Protein AF-A0A953PQY0-F1 (afdb_monomer)

Structure (mmCIF, N/CA/C/O backbone):
data_AF-A0A953PQY0-F1
#
_entry.id   AF-A0A953PQY0-F1
#
loop_
_atom_site.group_PDB
_atom_site.id
_atom_site.type_symbol
_atom_site.label_atom_id
_atom_site.label_alt_id
_atom_site.label_comp_id
_atom_site.label_asym_id
_atom_site.label_entity_id
_atom_site.label_seq_id
_atom_site.pdbx_PDB_ins_code
_atom_site.Cartn_x
_a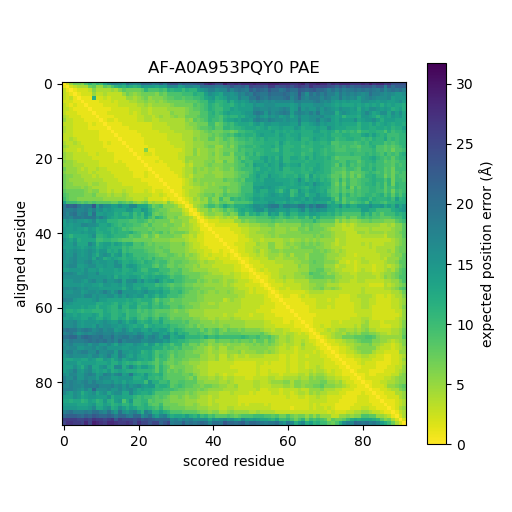tom_site.Cartn_y
_atom_site.Cartn_z
_atom_site.occupancy
_atom_site.B_iso_or_equiv
_atom_site.auth_seq_id
_atom_site.auth_co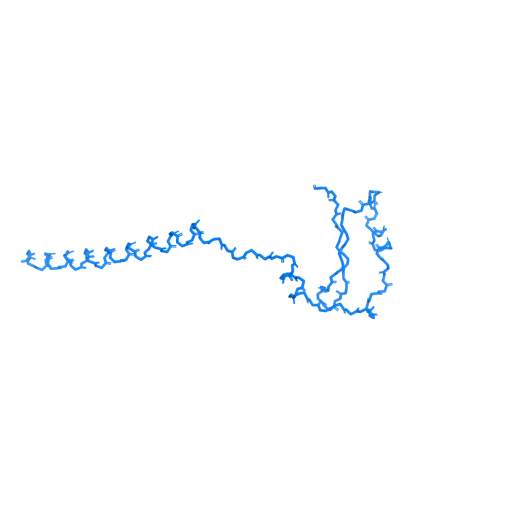mp_id
_atom_site.auth_asym_id
_atom_site.auth_atom_id
_atom_site.pdbx_PDB_model_num
ATOM 1 N N . MET A 1 1 ? -42.442 8.078 33.704 1.00 63.16 1 MET A N 1
ATOM 2 C CA . MET A 1 1 ? -41.700 8.298 32.438 1.00 63.16 1 MET A CA 1
ATOM 3 C C . MET A 1 1 ? -40.187 8.442 32.634 1.00 63.16 1 MET A C 1
ATOM 5 O O . MET A 1 1 ? -39.437 7.882 31.847 1.00 63.16 1 MET A O 1
ATOM 9 N N . THR A 1 2 ? -39.712 9.091 33.701 1.00 84.19 2 THR A N 1
ATOM 10 C CA . THR A 1 2 ? -38.274 9.272 34.007 1.00 84.19 2 THR A CA 1
ATOM 11 C C . THR A 1 2 ? -37.473 7.970 34.144 1.00 84.19 2 THR A C 1
ATOM 13 O O . THR A 1 2 ? -36.351 7.894 33.656 1.00 84.19 2 THR A O 1
ATOM 16 N N . ARG A 1 3 ? -38.050 6.912 34.732 1.00 86.38 3 ARG A N 1
ATOM 17 C CA . ARG A 1 3 ? -37.373 5.609 34.908 1.00 86.38 3 ARG A CA 1
ATOM 18 C C . ARG A 1 3 ? -36.958 4.958 33.582 1.00 86.38 3 ARG A C 1
ATOM 20 O O . ARG A 1 3 ? -35.863 4.417 33.482 1.00 86.38 3 ARG A O 1
ATOM 27 N N . THR A 1 4 ? -37.814 5.045 32.564 1.00 92.19 4 THR A N 1
ATOM 28 C CA . THR A 1 4 ? -37.527 4.540 31.212 1.00 92.19 4 THR A CA 1
ATOM 29 C C . THR A 1 4 ? -36.422 5.356 30.552 1.00 92.19 4 THR A C 1
ATOM 31 O O . THR A 1 4 ? -35.503 4.789 29.975 1.00 92.19 4 THR A O 1
ATOM 34 N N . LEU A 1 5 ? -36.470 6.681 30.703 1.00 95.06 5 LEU A N 1
ATOM 35 C CA . LEU A 1 5 ? -35.463 7.606 30.182 1.00 95.06 5 LEU A CA 1
ATOM 36 C C . LEU A 1 5 ? -34.071 7.333 30.770 1.00 95.06 5 LEU A C 1
ATOM 38 O O . LEU A 1 5 ? -33.100 7.252 30.028 1.00 95.06 5 LEU A O 1
ATOM 42 N N . ILE A 1 6 ? -33.988 7.108 32.085 1.00 93.62 6 ILE A N 1
ATOM 43 C CA . ILE A 1 6 ? -32.736 6.759 32.774 1.00 93.62 6 ILE A CA 1
ATOM 44 C C . ILE A 1 6 ? -32.197 5.414 32.279 1.00 93.62 6 ILE A C 1
ATOM 46 O O . ILE A 1 6 ? -31.002 5.287 32.017 1.00 93.62 6 ILE A O 1
ATOM 50 N N . PHE A 1 7 ? -33.069 4.413 32.122 1.00 95.62 7 PHE A N 1
ATOM 51 C CA . PHE A 1 7 ? -32.671 3.103 31.611 1.00 95.62 7 PHE A CA 1
ATOM 52 C C . PHE A 1 7 ? -32.120 3.201 30.183 1.00 95.62 7 PHE A C 1
ATOM 54 O O . PHE A 1 7 ? -31.013 2.732 29.924 1.00 95.62 7 PHE A O 1
ATOM 61 N N . VAL A 1 8 ? -32.854 3.858 29.281 1.00 96.56 8 VAL A N 1
ATOM 62 C CA . VAL A 1 8 ? -32.447 4.039 27.881 1.00 96.56 8 VAL A CA 1
ATOM 63 C C . VAL A 1 8 ? -31.150 4.833 27.795 1.00 96.56 8 VAL A C 1
ATOM 65 O O . VAL A 1 8 ? -30.229 4.389 27.122 1.00 96.56 8 VAL A O 1
ATOM 68 N N . HIS A 1 9 ? -31.034 5.954 28.510 1.00 95.12 9 HIS A N 1
ATOM 69 C CA . HIS A 1 9 ? -29.821 6.770 28.497 1.00 95.12 9 HIS A CA 1
ATOM 70 C C . HIS A 1 9 ? -28.598 5.983 28.981 1.00 95.12 9 HIS A C 1
ATOM 72 O O . HIS A 1 9 ? -27.550 6.028 28.340 1.00 95.12 9 HIS A O 1
ATOM 78 N N . ARG A 1 10 ? -28.737 5.205 30.066 1.00 95.25 10 ARG A N 1
ATOM 79 C CA . ARG A 1 10 ? -27.636 4.395 30.603 1.00 95.25 10 ARG A CA 1
ATOM 80 C C . ARG A 1 10 ? -27.150 3.364 29.588 1.00 95.25 10 ARG A C 1
ATOM 82 O O . ARG A 1 10 ? -25.950 3.249 29.370 1.00 95.25 10 ARG A O 1
ATOM 89 N N . TRP A 1 11 ? -28.066 2.627 28.965 1.00 97.69 11 TRP A N 1
ATOM 90 C CA . TRP A 1 11 ? -27.699 1.600 27.988 1.00 97.69 11 TRP A CA 1
ATOM 91 C C . TRP A 1 11 ? -27.201 2.188 26.668 1.00 97.69 11 TRP A C 1
ATOM 93 O O . TRP A 1 11 ? -26.232 1.675 26.114 1.00 97.69 11 TRP A O 1
ATOM 103 N N . LEU A 1 12 ? -27.786 3.296 26.208 1.00 97.75 12 LEU A N 1
ATOM 104 C CA . LEU A 1 12 ? -27.307 4.023 25.034 1.00 97.75 12 LEU A CA 1
ATOM 105 C C . LEU A 1 12 ? -25.877 4.529 25.254 1.00 97.75 12 LEU A C 1
ATOM 107 O O . LEU A 1 12 ? -25.032 4.360 24.382 1.00 97.75 12 LEU A O 1
ATOM 111 N N . GLY A 1 13 ? -25.594 5.081 26.437 1.00 96.88 13 GLY A N 1
ATOM 112 C CA . GLY A 1 13 ? -24.255 5.515 26.822 1.00 96.88 13 GLY A CA 1
ATOM 113 C C . GLY A 1 13 ? -23.245 4.369 26.804 1.00 96.88 13 GLY A C 1
ATOM 114 O O . GLY A 1 13 ? -22.169 4.526 26.240 1.00 96.88 13 GLY A O 1
ATOM 115 N N . VAL A 1 14 ? -23.600 3.198 27.347 1.00 97.38 14 VAL A N 1
ATOM 116 C CA . VAL A 1 14 ? -22.726 2.010 27.325 1.00 97.38 14 VAL A CA 1
ATOM 117 C C . VAL A 1 14 ? -22.424 1.565 25.891 1.00 97.38 14 VAL A C 1
ATOM 119 O O . VAL A 1 14 ? -21.258 1.388 25.547 1.00 97.38 14 VAL A O 1
ATOM 122 N N . VAL A 1 15 ? -23.447 1.428 25.041 1.00 97.88 15 VAL A N 1
ATOM 123 C CA . VAL A 1 15 ? -23.270 1.014 23.636 1.00 97.88 15 VAL A CA 1
ATOM 124 C C . VAL A 1 15 ? -22.425 2.029 22.866 1.00 97.88 15 VAL A C 1
ATOM 126 O O . VAL A 1 15 ? -21.493 1.644 22.163 1.00 97.88 15 VAL A O 1
ATOM 129 N N . LEU A 1 16 ? -22.706 3.323 23.034 1.00 97.44 16 LEU A N 1
ATOM 130 C CA . LEU A 1 16 ? -21.969 4.397 22.376 1.00 97.44 16 LEU A CA 1
ATOM 131 C C . LEU A 1 16 ? -20.504 4.441 22.835 1.00 97.44 16 LEU A C 1
ATOM 133 O O . LEU A 1 16 ? -19.612 4.627 22.014 1.00 97.44 16 LEU A O 1
ATOM 137 N N . CYS A 1 17 ? -20.245 4.217 24.125 1.00 97.25 17 CYS A N 1
ATOM 138 C CA . CYS A 1 17 ? -18.893 4.185 24.678 1.00 97.25 17 CYS A CA 1
ATOM 139 C C . CYS A 1 17 ? -18.074 3.018 24.100 1.00 97.25 17 CYS A C 1
ATOM 141 O O . CYS A 1 17 ? -16.941 3.217 23.666 1.00 97.25 17 CYS A O 1
ATOM 143 N N . LEU A 1 18 ? -18.664 1.819 24.007 1.00 97.50 18 LEU A N 1
ATOM 144 C CA . LEU A 1 18 ? -18.026 0.665 23.361 1.00 97.50 18 LEU A CA 1
ATOM 14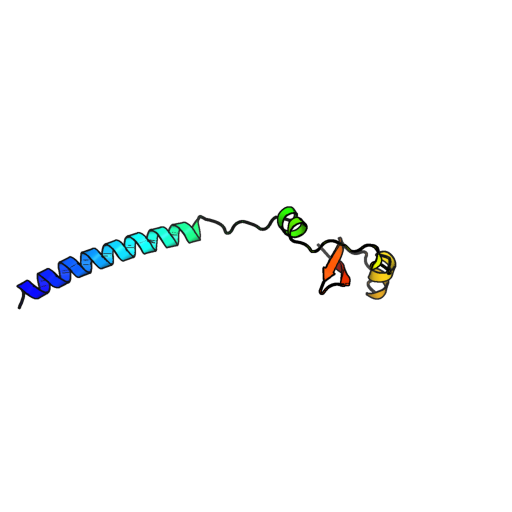5 C C . LEU A 1 18 ? -17.774 0.906 21.867 1.00 97.50 18 LEU A C 1
ATOM 147 O O . LEU A 1 18 ? -16.701 0.572 21.365 1.00 97.50 18 LEU A O 1
ATOM 151 N N . PHE A 1 19 ? -18.736 1.513 21.167 1.00 98.12 19 PHE A N 1
ATOM 152 C CA . PHE A 1 19 ? -18.584 1.876 19.759 1.00 98.12 19 PHE A CA 1
ATOM 153 C C . PHE A 1 19 ? -17.424 2.853 19.555 1.00 98.12 19 PHE A C 1
ATOM 155 O O . PHE A 1 19 ? -16.574 2.615 18.700 1.00 98.12 19 PHE A O 1
ATOM 162 N N . PHE A 1 20 ? -17.338 3.910 20.370 1.00 97.44 20 PHE A N 1
ATOM 163 C CA . PHE A 1 20 ? -16.222 4.851 20.307 1.00 97.44 20 PHE A CA 1
ATOM 164 C C . PHE A 1 20 ? -14.890 4.181 20.621 1.00 97.44 20 PHE A C 1
ATOM 166 O O . PHE A 1 20 ? -13.924 4.420 19.907 1.00 97.44 20 PHE A O 1
ATOM 173 N N . LEU A 1 21 ? -14.826 3.314 21.633 1.00 97.81 21 LEU A N 1
ATOM 174 C CA . LEU A 1 21 ? -13.602 2.590 21.975 1.00 97.81 21 LEU A CA 1
ATOM 175 C C . LEU A 1 21 ? -13.097 1.746 20.793 1.00 97.81 21 LEU A C 1
ATOM 177 O O . LEU A 1 21 ? -11.920 1.825 20.441 1.00 97.81 21 LEU A O 1
ATOM 181 N N . LEU A 1 22 ? -13.991 0.997 20.141 1.00 97.44 22 LEU A N 1
ATOM 182 C CA . LEU A 1 22 ? -13.660 0.219 18.944 1.00 97.44 22 LEU A CA 1
ATOM 183 C C . LEU A 1 22 ? -13.254 1.122 17.768 1.00 97.44 22 LEU A C 1
ATOM 185 O O . LEU A 1 22 ? -12.278 0.839 17.073 1.00 97.44 22 LEU A O 1
ATOM 189 N N . TRP A 1 23 ? -13.981 2.221 17.559 1.00 96.94 23 TRP A N 1
ATOM 190 C CA . TRP A 1 23 ? -13.709 3.190 16.499 1.00 96.94 23 TRP A CA 1
ATOM 191 C C . TRP A 1 23 ? -12.333 3.850 16.661 1.00 96.94 23 TRP A C 1
ATOM 193 O O . TRP A 1 23 ? -11.564 3.908 15.702 1.00 96.94 23 TRP A O 1
ATOM 203 N N . PHE A 1 24 ? -11.976 4.271 17.878 1.00 96.81 24 PHE A N 1
ATOM 204 C CA . PHE A 1 24 ? -10.661 4.837 18.178 1.00 96.81 24 PHE A CA 1
ATOM 205 C C . PHE A 1 24 ? -9.543 3.815 17.974 1.00 96.81 24 PHE A C 1
ATOM 207 O O . PHE A 1 24 ? -8.537 4.142 17.348 1.00 96.81 24 PHE A O 1
ATOM 214 N N . ALA A 1 25 ? -9.716 2.574 18.437 1.00 96.12 25 ALA A N 1
ATOM 215 C CA . ALA A 1 25 ? -8.733 1.516 18.206 1.00 96.12 25 ALA A CA 1
ATOM 216 C C . ALA A 1 25 ? -8.503 1.270 16.703 1.00 96.12 25 ALA A C 1
ATOM 218 O O . ALA A 1 25 ? -7.362 1.134 16.261 1.00 96.12 25 ALA A O 1
ATOM 219 N N . SER A 1 26 ? -9.574 1.295 15.902 1.00 94.50 26 SER A N 1
ATOM 220 C CA . SER A 1 26 ? -9.480 1.212 14.442 1.00 94.50 26 SER A CA 1
ATOM 221 C C . SER A 1 26 ? -8.733 2.403 13.837 1.00 94.50 26 SER A C 1
ATOM 223 O O . SER A 1 26 ? -7.895 2.207 12.960 1.00 94.50 26 SER A O 1
ATOM 225 N N . ALA A 1 27 ? -9.018 3.630 14.282 1.00 92.88 27 ALA A N 1
ATOM 226 C CA . ALA A 1 27 ? -8.351 4.832 13.782 1.00 92.88 27 ALA A CA 1
ATOM 227 C C . ALA A 1 27 ? -6.845 4.823 14.095 1.00 92.88 27 ALA A C 1
ATOM 229 O O . ALA A 1 27 ? -6.034 5.154 13.232 1.00 92.88 27 ALA A O 1
ATOM 230 N N . ILE A 1 28 ? -6.465 4.373 15.295 1.00 94.69 28 ILE A N 1
ATOM 231 C CA . ILE A 1 28 ? -5.062 4.156 15.679 1.00 94.69 28 ILE A CA 1
ATOM 232 C C . ILE A 1 28 ? -4.417 3.129 14.742 1.00 94.69 28 ILE A C 1
ATOM 234 O O . ILE A 1 28 ? -3.344 3.386 14.204 1.00 94.69 28 ILE A O 1
ATOM 238 N N . GLY A 1 29 ? -5.086 1.999 14.490 1.00 91.44 29 GLY A N 1
ATOM 239 C CA . GLY A 1 29 ? -4.606 0.990 13.545 1.00 91.44 29 GLY A CA 1
ATOM 240 C C . GLY A 1 29 ? -4.343 1.569 12.154 1.00 91.44 29 GLY A C 1
ATOM 241 O O . GLY A 1 29 ? -3.277 1.350 11.598 1.00 91.44 29 GLY A O 1
ATOM 242 N N . MET A 1 30 ? -5.259 2.376 11.619 1.00 89.31 30 MET A N 1
ATOM 243 C CA . MET A 1 30 ? -5.075 3.007 10.305 1.00 89.31 30 MET A CA 1
ATOM 244 C C . MET A 1 30 ? -3.965 4.065 10.279 1.00 89.31 30 MET A C 1
ATOM 246 O O . MET A 1 30 ? -3.332 4.239 9.245 1.00 89.31 30 MET A O 1
ATOM 250 N N . MET A 1 31 ? -3.745 4.793 11.379 1.00 89.00 31 MET A N 1
ATOM 251 C CA . ME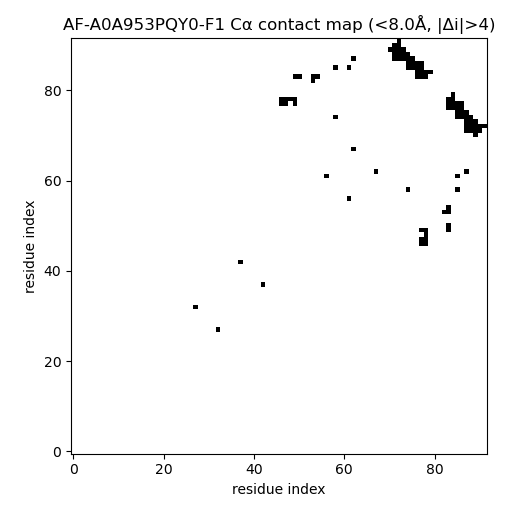T A 1 31 ? -2.759 5.879 11.418 1.00 89.00 31 MET A CA 1
ATOM 252 C C . MET A 1 31 ? -1.326 5.388 11.631 1.00 89.00 31 MET A C 1
ATOM 254 O O . MET A 1 31 ? -0.391 6.038 11.174 1.00 89.00 31 MET A O 1
ATOM 258 N N . TYR A 1 32 ? -1.153 4.271 12.340 1.00 89.06 32 TYR A N 1
ATOM 259 C CA . TYR A 1 32 ? 0.173 3.771 12.714 1.00 89.06 32 TYR A CA 1
ATOM 260 C C . TYR A 1 32 ? 0.562 2.466 12.026 1.00 89.06 32 TYR A C 1
ATOM 262 O O . TYR A 1 32 ? 1.747 2.144 11.975 1.00 89.06 32 TYR A O 1
ATOM 270 N N . TRP A 1 33 ? -0.402 1.701 11.515 1.00 85.75 33 TRP A N 1
ATOM 271 C CA . TRP A 1 33 ? -0.106 0.516 10.728 1.00 85.75 33 TRP A CA 1
ATOM 272 C C . TRP A 1 33 ? -0.053 0.903 9.257 1.00 85.75 33 TRP A C 1
ATOM 274 O O . TRP A 1 33 ? -1.076 0.965 8.572 1.00 85.75 33 TRP A O 1
ATOM 284 N N . ASP A 1 34 ? 1.156 1.176 8.774 1.00 75.00 34 ASP A N 1
ATOM 285 C CA . ASP A 1 34 ? 1.368 1.417 7.355 1.00 75.00 34 ASP A CA 1
ATOM 286 C C . ASP A 1 34 ? 0.912 0.206 6.537 1.00 75.00 34 ASP A C 1
ATOM 288 O O . ASP A 1 34 ? 1.068 -0.959 6.928 1.00 75.00 34 ASP A O 1
ATOM 292 N N . PHE A 1 35 ? 0.342 0.490 5.367 1.00 73.88 35 PHE A N 1
ATOM 293 C CA . PHE A 1 35 ? 0.004 -0.552 4.411 1.00 73.88 35 PHE A CA 1
ATOM 294 C C . PHE A 1 35 ? 1.285 -1.327 4.063 1.00 73.88 35 PHE A C 1
ATOM 296 O O . PHE A 1 35 ? 2.310 -0.681 3.815 1.00 73.88 35 PHE A O 1
ATOM 303 N N . PRO A 1 36 ? 1.268 -2.677 4.028 1.00 77.50 36 PRO A N 1
ATOM 304 C CA . PRO A 1 36 ? 2.457 -3.451 3.695 1.00 77.50 36 PRO A CA 1
ATOM 305 C C . PRO A 1 36 ? 3.013 -2.949 2.364 1.00 77.50 36 PRO A C 1
ATOM 307 O O . PRO A 1 36 ? 2.338 -3.001 1.329 1.00 77.50 36 PRO A O 1
ATOM 310 N N . SER A 1 37 ? 4.219 -2.384 2.412 1.00 82.06 37 SER A N 1
ATOM 311 C CA . SER A 1 37 ? 4.821 -1.785 1.234 1.00 82.06 37 SER A CA 1
ATOM 312 C C . SER A 1 37 ? 5.116 -2.887 0.226 1.00 82.06 37 SER A C 1
ATOM 314 O O . SER A 1 37 ? 5.614 -3.960 0.560 1.00 82.06 37 SER A O 1
ATOM 316 N N . VAL A 1 38 ? 4.753 -2.646 -1.031 1.00 87.88 38 VAL A N 1
ATOM 317 C CA . VAL A 1 38 ? 5.049 -3.598 -2.096 1.00 87.88 38 VAL A CA 1
ATOM 318 C C . VAL A 1 38 ? 6.499 -3.385 -2.505 1.00 87.88 38 VAL A C 1
ATOM 320 O O . VAL A 1 38 ? 6.821 -2.395 -3.166 1.00 87.88 38 VAL A O 1
ATOM 323 N N . THR A 1 39 ? 7.376 -4.308 -2.120 1.00 89.88 39 THR A N 1
ATOM 324 C CA . THR A 1 39 ? 8.792 -4.230 -2.481 1.00 89.88 39 THR A CA 1
ATOM 325 C C . THR A 1 39 ? 8.996 -4.543 -3.967 1.00 89.88 39 THR A C 1
ATOM 327 O O . THR A 1 39 ? 8.149 -5.153 -4.627 1.00 89.88 39 THR A O 1
ATOM 330 N N . GLU A 1 40 ? 10.147 -4.164 -4.530 1.00 87.38 40 GLU A N 1
ATOM 331 C CA . GLU A 1 40 ? 10.503 -4.577 -5.896 1.00 87.38 40 GLU A CA 1
ATOM 332 C C . GLU A 1 40 ? 10.550 -6.110 -6.038 1.00 87.38 40 GLU A C 1
ATOM 334 O O . GLU A 1 40 ? 10.177 -6.632 -7.090 1.00 87.38 40 GLU A O 1
ATOM 339 N N . ALA A 1 41 ? 10.924 -6.829 -4.973 1.00 89.25 41 ALA A N 1
ATOM 340 C CA . ALA A 1 41 ? 10.893 -8.288 -4.934 1.00 89.25 41 ALA A CA 1
ATOM 341 C C . ALA A 1 41 ? 9.455 -8.824 -5.015 1.00 89.25 41 ALA A C 1
ATOM 343 O O . ALA A 1 41 ? 9.188 -9.711 -5.823 1.00 89.25 41 ALA A O 1
ATOM 344 N N . ASP A 1 42 ? 8.505 -8.233 -4.282 1.00 91.31 42 ASP A N 1
ATOM 345 C CA . ASP A 1 42 ? 7.089 -8.630 -4.335 1.00 91.31 42 ASP A CA 1
ATOM 346 C C . ASP A 1 42 ? 6.452 -8.352 -5.698 1.00 91.31 42 ASP A C 1
ATOM 348 O O . ASP A 1 42 ? 5.561 -9.085 -6.140 1.00 91.31 42 ASP A O 1
ATOM 352 N N . ARG A 1 43 ? 6.882 -7.273 -6.368 1.00 88.62 43 ARG A N 1
ATOM 353 C CA . ARG A 1 43 ? 6.453 -6.957 -7.740 1.00 88.62 43 ARG A CA 1
ATOM 354 C C . ARG A 1 43 ? 6.997 -7.972 -8.729 1.00 88.62 43 ARG A C 1
ATOM 356 O O . ARG A 1 43 ? 6.264 -8.380 -9.623 1.00 88.62 43 ARG A O 1
ATOM 363 N N . LEU A 1 44 ? 8.265 -8.352 -8.586 1.00 88.94 44 LEU A N 1
ATOM 364 C CA . LEU A 1 44 ? 8.904 -9.320 -9.468 1.00 88.94 44 LEU A CA 1
ATOM 365 C C . LEU A 1 44 ? 8.318 -10.722 -9.265 1.00 88.94 44 LEU A C 1
ATOM 367 O O . LEU A 1 44 ? 7.954 -11.365 -10.244 1.00 88.94 44 LEU A O 1
ATOM 371 N N . ALA A 1 45 ? 8.131 -11.151 -8.015 1.00 90.81 45 ALA A N 1
ATOM 372 C CA . ALA A 1 45 ? 7.537 -12.442 -7.666 1.00 90.81 45 ALA A CA 1
ATOM 373 C C . ALA A 1 45 ? 6.107 -12.611 -8.207 1.00 90.81 45 ALA A C 1
ATOM 375 O O . ALA A 1 45 ? 5.701 -13.717 -8.548 1.00 90.81 45 ALA A O 1
ATOM 376 N N . ARG A 1 46 ? 5.346 -11.513 -8.308 1.00 90.00 46 ARG A N 1
ATOM 377 C CA . ARG A 1 46 ? 3.987 -11.500 -8.877 1.00 90.00 46 ARG A CA 1
ATOM 378 C C . ARG A 1 46 ? 3.937 -11.124 -10.359 1.00 90.00 46 ARG A C 1
ATOM 380 O O . ARG A 1 46 ? 2.849 -11.055 -10.928 1.00 90.00 46 ARG A O 1
ATOM 387 N N . SER A 1 47 ? 5.079 -10.845 -10.985 1.00 89.88 47 SER A N 1
ATOM 388 C CA . SER A 1 47 ? 5.122 -10.542 -12.415 1.00 89.88 47 SER A CA 1
ATOM 389 C C . SER A 1 47 ? 4.928 -11.819 -13.241 1.00 89.88 47 SER A C 1
ATOM 391 O O . SER A 1 47 ? 5.383 -12.887 -12.827 1.00 89.88 47 SER A O 1
ATOM 393 N N . PRO A 1 48 ? 4.257 -11.750 -14.406 1.00 90.44 48 PRO A N 1
ATOM 394 C CA . PRO A 1 48 ? 4.181 -12.907 -15.284 1.00 90.44 48 PRO A CA 1
ATOM 395 C C . PRO A 1 48 ? 5.581 -13.302 -15.764 1.00 90.44 48 PRO A C 1
ATOM 397 O O . PRO A 1 48 ? 6.407 -12.434 -16.063 1.00 90.44 48 PRO A O 1
ATOM 400 N N . ALA A 1 49 ? 5.823 -14.610 -15.872 1.00 90.25 49 ALA A N 1
ATOM 401 C CA . ALA A 1 49 ? 7.082 -15.136 -16.380 1.00 90.25 49 ALA A CA 1
ATOM 402 C C . ALA A 1 49 ? 7.363 -14.600 -17.791 1.00 90.25 49 ALA A C 1
ATOM 404 O O . ALA A 1 49 ? 6.471 -14.557 -18.641 1.00 90.25 49 ALA A O 1
ATOM 405 N N . LEU A 1 50 ? 8.609 -14.193 -18.032 1.00 90.00 50 LEU A N 1
ATOM 406 C CA . LEU A 1 50 ? 9.055 -13.784 -19.358 1.00 90.00 50 LEU A CA 1
ATOM 407 C C . LEU A 1 50 ? 9.047 -14.996 -20.291 1.00 90.00 50 LEU A C 1
ATOM 409 O O . LEU A 1 50 ? 9.550 -16.055 -19.925 1.00 90.00 50 LEU A O 1
ATOM 413 N N . ASP A 1 51 ? 8.513 -14.815 -21.496 1.00 89.50 51 ASP A N 1
ATOM 414 C CA . ASP A 1 51 ? 8.620 -15.780 -22.590 1.00 89.50 51 ASP A CA 1
ATOM 415 C C . ASP A 1 51 ? 9.740 -15.315 -23.540 1.00 89.50 51 ASP A C 1
ATOM 417 O O . ASP A 1 51 ? 9.510 -14.399 -24.341 1.00 89.50 51 ASP A O 1
ATOM 421 N N . PRO A 1 52 ? 10.958 -15.893 -23.461 1.00 86.19 52 PRO A N 1
ATOM 422 C CA . PRO A 1 52 ? 12.093 -15.454 -24.270 1.00 86.19 52 PRO A CA 1
ATOM 423 C C . PRO A 1 52 ? 11.838 -15.612 -25.769 1.00 86.19 52 PRO A C 1
ATOM 425 O O . PRO A 1 52 ? 12.357 -14.829 -26.557 1.00 86.19 52 PRO A O 1
ATOM 428 N N . ALA A 1 53 ? 11.004 -16.579 -26.170 1.00 89.12 53 ALA A N 1
ATOM 429 C CA . ALA A 1 53 ? 10.702 -16.837 -27.575 1.00 89.12 53 ALA A CA 1
ATOM 430 C C . ALA A 1 53 ? 9.885 -15.705 -28.218 1.00 89.12 53 ALA A C 1
ATOM 432 O O . ALA A 1 53 ? 9.886 -15.553 -29.437 1.00 89.12 53 ALA A O 1
ATOM 433 N N . ARG A 1 54 ? 9.197 -14.889 -27.409 1.00 87.94 54 ARG A N 1
ATOM 434 C CA . ARG A 1 54 ? 8.419 -13.736 -27.888 1.00 87.94 54 ARG A CA 1
ATOM 435 C C . ARG A 1 54 ? 9.224 -12.440 -27.929 1.00 87.94 54 ARG A C 1
ATOM 437 O O . ARG A 1 54 ? 8.726 -11.440 -28.448 1.00 87.94 54 ARG A O 1
ATOM 444 N N . VAL A 1 55 ? 10.436 -12.417 -27.376 1.00 90.94 55 VAL A N 1
ATOM 445 C CA . VAL A 1 55 ? 11.292 -11.225 -27.357 1.00 90.94 55 VAL A CA 1
ATOM 446 C C . VAL A 1 55 ? 12.048 -11.142 -28.683 1.00 90.94 55 VAL A C 1
ATOM 448 O O . VAL A 1 55 ? 13.127 -11.701 -28.834 1.00 90.94 55 VAL A O 1
ATOM 451 N N . VAL A 1 56 ? 11.449 -10.461 -29.662 1.00 91.75 56 VAL A N 1
ATOM 452 C CA . VAL A 1 56 ? 11.992 -10.364 -31.034 1.00 91.75 56 VAL A CA 1
ATOM 453 C C . VAL A 1 56 ? 12.755 -9.056 -31.280 1.00 91.75 56 VAL A C 1
ATOM 455 O O . VAL A 1 56 ? 13.576 -8.976 -32.187 1.00 91.75 56 VAL A O 1
ATOM 458 N N . VAL A 1 57 ? 12.504 -8.021 -30.476 1.00 91.56 57 VAL A N 1
ATOM 459 C CA . VAL A 1 57 ? 13.103 -6.687 -30.645 1.00 91.56 57 VAL A CA 1
ATOM 460 C C . VAL A 1 57 ? 14.175 -6.477 -29.586 1.00 91.56 57 VAL A C 1
ATOM 462 O O . VAL A 1 57 ? 13.923 -6.727 -28.408 1.00 91.56 57 VAL A O 1
ATOM 465 N N . SER A 1 58 ? 15.359 -6.005 -29.985 1.00 91.31 58 SER A N 1
ATOM 466 C CA . SER A 1 58 ? 16.411 -5.690 -29.021 1.00 91.31 58 SER A CA 1
ATOM 467 C C . SER A 1 58 ? 16.036 -4.456 -28.181 1.00 91.31 58 SER A C 1
ATOM 469 O O . SER A 1 58 ? 15.311 -3.575 -28.654 1.00 91.31 58 SER A O 1
ATOM 471 N N . PRO A 1 59 ? 16.544 -4.325 -26.941 1.00 90.44 59 PRO A N 1
ATOM 472 C CA . PRO A 1 59 ? 16.296 -3.132 -26.132 1.00 90.44 59 PRO A CA 1
ATOM 473 C C . PRO A 1 59 ? 16.747 -1.831 -26.815 1.00 90.44 59 PRO A C 1
ATOM 475 O O . PRO A 1 59 ? 16.125 -0.792 -26.607 1.00 90.44 59 PRO A O 1
ATOM 478 N N . ALA A 1 60 ? 17.811 -1.888 -27.624 1.00 90.75 60 ALA A N 1
ATOM 479 C CA . ALA A 1 60 ? 18.328 -0.738 -28.359 1.00 90.75 60 ALA A CA 1
ATOM 480 C C . ALA A 1 60 ? 17.363 -0.307 -29.472 1.00 90.75 60 ALA A C 1
ATOM 482 O O . ALA A 1 60 ? 17.019 0.871 -29.554 1.00 90.75 60 ALA A O 1
ATOM 483 N N . ASP A 1 61 ? 16.852 -1.261 -30.255 1.00 92.38 61 ASP A N 1
ATOM 484 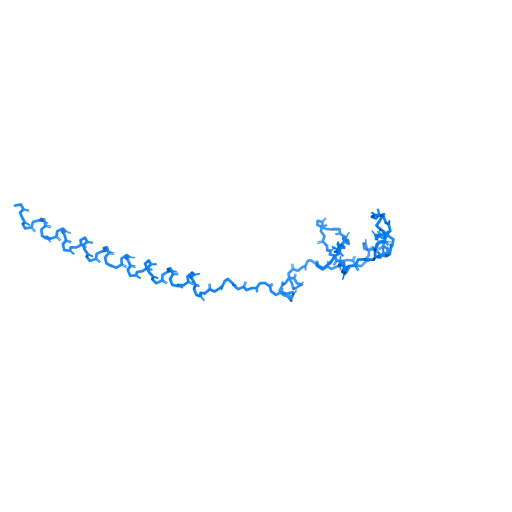C CA . ASP A 1 61 ? 15.897 -0.985 -31.337 1.00 92.38 61 ASP A CA 1
ATOM 485 C C . ASP A 1 61 ? 14.558 -0.479 -30.784 1.00 92.38 61 ASP A C 1
ATOM 487 O O . ASP A 1 61 ? 13.982 0.483 -31.294 1.00 92.38 61 ASP A O 1
ATOM 491 N N . ALA A 1 62 ? 14.091 -1.077 -29.682 1.00 92.25 62 ALA A N 1
ATOM 492 C CA . ALA A 1 62 ? 12.878 -0.648 -28.987 1.00 92.25 62 ALA A CA 1
ATOM 493 C C . ALA A 1 62 ? 13.008 0.759 -28.382 1.00 92.25 62 ALA A C 1
ATOM 495 O O . ALA A 1 62 ? 12.015 1.475 -28.256 1.00 92.25 62 ALA A O 1
ATOM 496 N N . TYR A 1 63 ? 14.217 1.167 -27.982 1.00 93.06 63 TYR A N 1
ATOM 497 C CA . TYR A 1 63 ? 14.451 2.535 -27.532 1.00 93.06 63 TYR A CA 1
ATOM 498 C C . TYR A 1 63 ? 14.525 3.509 -28.708 1.00 93.06 63 TYR A C 1
ATOM 500 O O . TYR A 1 63 ? 13.914 4.577 -28.661 1.00 93.06 63 TYR A O 1
ATOM 508 N N . ALA A 1 64 ? 15.218 3.126 -29.783 1.00 91.69 64 ALA A N 1
ATOM 509 C CA . ALA A 1 64 ? 15.354 3.935 -30.989 1.00 91.69 64 ALA A CA 1
ATOM 510 C C . ALA A 1 64 ? 13.990 4.295 -31.601 1.00 91.69 64 ALA A C 1
ATOM 512 O O . ALA A 1 64 ? 13.805 5.424 -32.056 1.00 91.69 64 ALA A O 1
ATOM 513 N N . SER A 1 65 ? 12.994 3.401 -31.523 1.00 91.69 65 SER A N 1
ATOM 514 C CA . SER A 1 65 ? 11.633 3.683 -32.005 1.00 91.69 65 SER A CA 1
ATOM 515 C C . SER A 1 65 ? 10.913 4.810 -31.253 1.00 91.69 65 SER A C 1
ATOM 517 O O . SER A 1 65 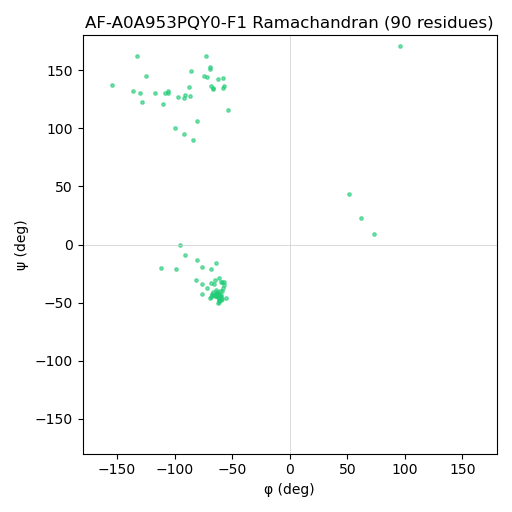? 9.905 5.314 -31.739 1.00 91.69 65 SER A O 1
ATOM 519 N N . LEU A 1 66 ? 11.394 5.217 -30.072 1.00 90.75 66 LEU A N 1
ATOM 520 C CA . LEU A 1 66 ? 10.842 6.353 -29.323 1.00 90.75 66 LEU A CA 1
ATOM 521 C C . LEU A 1 66 ? 11.338 7.711 -29.838 1.00 90.75 66 LEU A C 1
ATOM 523 O O . LEU A 1 66 ? 10.799 8.734 -29.420 1.00 90.75 66 LEU A O 1
ATOM 527 N N . GLY A 1 67 ? 12.375 7.738 -30.686 1.00 89.88 67 GLY A N 1
ATOM 528 C CA . GLY A 1 67 ? 12.928 8.972 -31.253 1.00 89.88 67 GLY A CA 1
ATOM 529 C C . GLY A 1 67 ? 13.494 9.948 -30.214 1.00 89.88 67 GLY A C 1
ATOM 530 O O . GLY A 1 67 ? 13.555 11.148 -30.473 1.00 89.88 67 GLY A O 1
ATOM 531 N N . ARG A 1 68 ? 13.868 9.465 -29.020 1.00 87.25 68 ARG A N 1
ATOM 532 C CA . ARG A 1 68 ? 14.436 10.307 -27.959 1.00 87.25 68 ARG A CA 1
ATOM 533 C C . ARG A 1 68 ? 15.957 10.437 -28.105 1.00 87.25 68 ARG A C 1
ATOM 535 O O . ARG A 1 68 ? 16.613 9.418 -28.307 1.00 87.25 68 ARG A O 1
ATOM 542 N N . PRO A 1 69 ? 16.514 11.655 -27.961 1.00 83.06 69 PRO A N 1
ATOM 543 C CA . PRO A 1 69 ? 17.950 11.889 -28.108 1.00 83.06 69 PRO A CA 1
ATOM 544 C C . PRO A 1 69 ? 18.762 11.422 -26.890 1.00 83.06 69 PRO A C 1
ATOM 546 O O . PRO A 1 69 ? 19.882 10.945 -27.048 1.00 83.06 69 PRO A O 1
ATOM 549 N N . ASP A 1 70 ? 18.199 11.528 -25.685 1.00 89.75 70 ASP A N 1
ATOM 550 C CA . ASP A 1 70 ? 18.888 11.163 -24.445 1.00 89.75 70 ASP A CA 1
ATOM 551 C C . ASP A 1 70 ? 18.750 9.668 -24.136 1.00 89.75 70 ASP A C 1
ATOM 553 O O . ASP A 1 70 ? 17.713 9.085 -24.456 1.00 89.75 70 ASP A O 1
ATOM 557 N N . PRO A 1 71 ? 19.729 9.026 -23.473 1.00 86.94 71 PRO A N 1
ATOM 558 C CA . PRO A 1 71 ? 19.599 7.640 -23.027 1.00 86.94 71 PRO A CA 1
ATOM 559 C C . PRO A 1 71 ? 18.564 7.490 -21.891 1.00 86.94 71 PRO A C 1
ATOM 561 O O . PRO A 1 71 ? 18.379 8.408 -21.084 1.00 86.94 71 PRO A O 1
ATOM 564 N N . PRO A 1 72 ? 17.895 6.325 -21.769 1.00 90.81 72 PRO A N 1
ATOM 565 C CA . PRO A 1 72 ? 16.948 6.089 -20.687 1.00 90.81 72 PRO A CA 1
ATOM 566 C C . PRO A 1 72 ? 17.682 5.916 -19.351 1.00 90.81 72 PRO A C 1
ATOM 568 O O . PRO A 1 72 ? 18.726 5.272 -19.281 1.00 90.81 72 PRO A O 1
ATOM 571 N N . SER A 1 73 ? 17.094 6.409 -18.258 1.00 91.62 73 SER A N 1
ATOM 572 C CA . SER A 1 73 ? 17.620 6.187 -16.902 1.00 91.62 73 SER A CA 1
ATOM 573 C C . SER A 1 73 ? 17.321 4.780 -16.378 1.00 91.62 73 SER A C 1
ATOM 575 O O . SER A 1 73 ? 17.953 4.309 -15.435 1.00 91.62 73 SER A O 1
ATOM 577 N N . GLN A 1 74 ? 16.338 4.098 -16.973 1.00 91.00 74 GLN A N 1
ATOM 578 C CA . GLN A 1 74 ? 16.005 2.709 -16.678 1.00 91.00 74 GLN A CA 1
ATOM 579 C C . GLN A 1 74 ? 15.323 2.062 -17.884 1.00 91.00 74 GLN A C 1
ATOM 581 O O . GLN A 1 74 ? 14.414 2.651 -18.469 1.00 91.00 74 GLN A O 1
ATOM 586 N N . ALA A 1 75 ? 15.704 0.824 -18.195 1.00 92.50 75 ALA A N 1
ATOM 587 C CA . ALA A 1 75 ? 14.990 -0.051 -19.116 1.00 92.50 75 ALA A CA 1
ATOM 588 C C .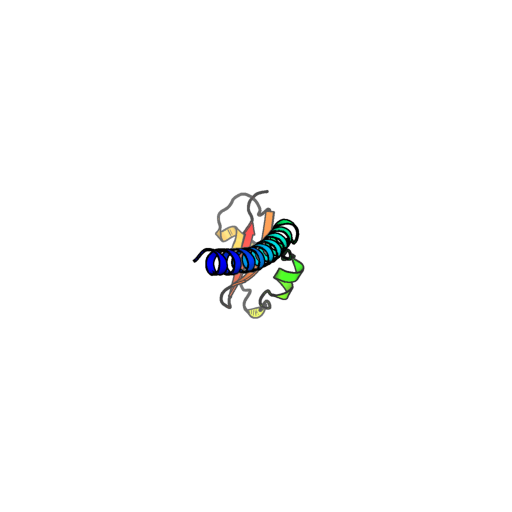 ALA A 1 75 ? 14.491 -1.285 -18.351 1.00 92.50 75 ALA A C 1
ATOM 590 O O . ALA A 1 75 ? 15.255 -1.916 -17.621 1.00 92.50 75 ALA A O 1
ATOM 591 N N . ARG A 1 76 ? 13.207 -1.623 -18.491 1.00 91.94 76 ARG A N 1
ATOM 592 C CA . ARG A 1 76 ? 12.608 -2.826 -17.897 1.00 91.94 76 ARG A CA 1
ATOM 593 C C . ARG A 1 76 ? 11.834 -3.594 -18.957 1.00 91.94 76 ARG A C 1
ATOM 595 O O . ARG A 1 76 ? 10.986 -3.018 -19.631 1.00 91.94 76 ARG A O 1
ATOM 602 N N . LEU A 1 77 ? 12.089 -4.893 -19.050 1.00 92.88 77 LEU A N 1
ATOM 603 C CA . LEU A 1 77 ? 11.276 -5.819 -19.828 1.00 92.88 77 LEU A CA 1
ATOM 604 C C . LEU A 1 77 ? 10.187 -6.408 -18.924 1.00 92.88 77 LEU A C 1
ATOM 606 O O . LEU A 1 77 ? 10.484 -6.876 -17.825 1.00 92.88 77 LEU A O 1
ATOM 610 N N . ILE A 1 78 ? 8.933 -6.355 -19.366 1.00 93.19 78 ILE A N 1
ATOM 611 C CA . ILE A 1 78 ? 7.786 -6.947 -18.668 1.00 93.19 78 ILE A CA 1
ATOM 612 C C . ILE A 1 78 ? 6.931 -7.751 -19.644 1.00 93.19 78 ILE A C 1
ATOM 614 O O . ILE A 1 78 ? 6.986 -7.518 -20.848 1.00 93.19 78 ILE A O 1
ATOM 618 N N . MET A 1 79 ? 6.078 -8.627 -19.123 1.00 92.38 79 MET A N 1
ATOM 619 C CA . MET A 1 79 ? 4.937 -9.146 -19.875 1.00 92.38 79 MET A CA 1
ATOM 620 C C . MET A 1 79 ? 3.713 -8.272 -19.601 1.00 92.38 79 MET A C 1
ATOM 622 O O . MET A 1 79 ? 3.344 -8.055 -18.446 1.00 92.38 79 MET A O 1
ATOM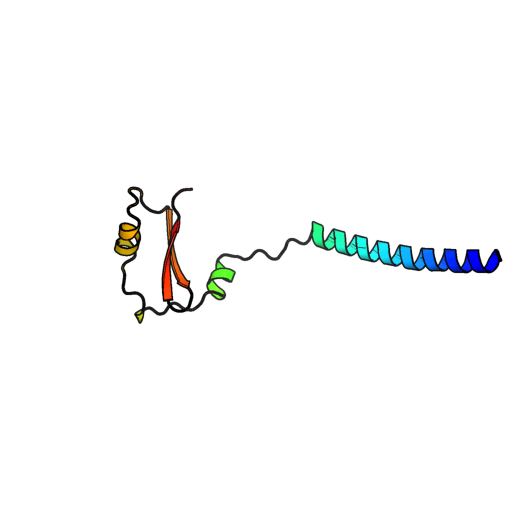 626 N N . TYR A 1 80 ? 3.080 -7.775 -20.656 1.00 88.75 80 TYR A N 1
ATOM 627 C CA . TYR A 1 80 ? 1.828 -7.033 -20.600 1.00 88.75 80 TYR A CA 1
ATOM 628 C C . TYR A 1 80 ? 0.848 -7.663 -21.587 1.00 88.75 80 TYR A C 1
ATOM 630 O O . TYR A 1 80 ? 1.167 -7.800 -22.765 1.00 88.75 80 TYR A O 1
ATOM 638 N N . ASP A 1 81 ? -0.311 -8.097 -21.091 1.00 87.62 81 ASP A N 1
ATOM 639 C CA . ASP A 1 81 ? -1.361 -8.724 -21.908 1.00 87.62 81 ASP A CA 1
ATOM 640 C C . ASP A 1 81 ? -0.850 -9.893 -22.787 1.00 87.62 81 ASP A C 1
ATOM 642 O O . ASP A 1 81 ? -1.111 -10.001 -23.983 1.00 87.62 81 ASP A O 1
ATOM 646 N N . GLY A 1 82 ? -0.004 -10.752 -22.203 1.00 87.50 82 GLY A N 1
ATOM 647 C CA . GLY A 1 82 ? 0.578 -11.912 -22.893 1.00 87.50 82 GLY A CA 1
ATOM 648 C C . GLY A 1 82 ? 1.669 -11.593 -23.928 1.00 87.50 82 GLY A C 1
ATOM 649 O O . GLY A 1 82 ? 2.096 -12.491 -24.663 1.00 87.50 82 GLY A O 1
ATOM 650 N N . ARG A 1 83 ? 2.142 -10.342 -23.998 1.00 90.00 83 ARG A N 1
ATOM 651 C CA . ARG A 1 83 ? 3.201 -9.898 -24.917 1.00 90.00 83 ARG A CA 1
ATOM 652 C C . ARG A 1 83 ? 4.356 -9.236 -24.158 1.00 90.00 83 ARG A C 1
ATOM 654 O O . ARG A 1 83 ? 4.110 -8.545 -23.169 1.00 90.00 83 ARG A O 1
ATOM 661 N N . PRO A 1 84 ? 5.611 -9.407 -24.599 1.00 93.19 84 PRO A N 1
ATOM 662 C CA . PRO A 1 84 ? 6.725 -8.675 -24.019 1.00 93.19 84 PRO A CA 1
ATOM 663 C C . PRO A 1 84 ? 6.625 -7.188 -24.371 1.00 93.19 84 PRO A C 1
ATOM 665 O O . PRO A 1 84 ? 6.337 -6.821 -25.509 1.00 93.19 84 PRO A O 1
ATOM 668 N N . ALA A 1 85 ? 6.878 -6.330 -23.389 1.00 92.62 85 ALA A N 1
ATOM 669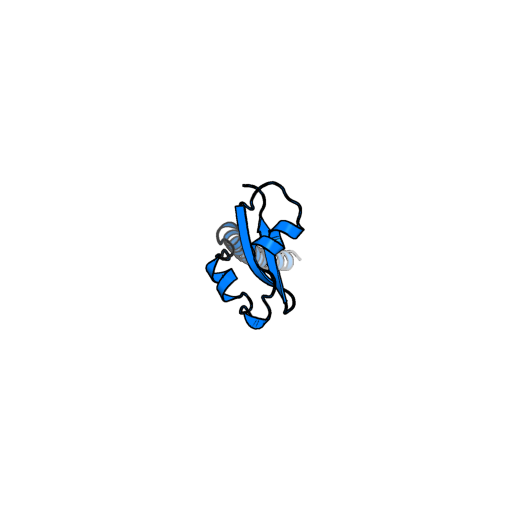 C CA . ALA A 1 85 ? 6.876 -4.884 -23.541 1.00 92.62 85 ALA A CA 1
ATOM 670 C C . ALA A 1 85 ? 8.085 -4.272 -22.827 1.00 92.62 85 ALA A C 1
ATOM 672 O O . ALA A 1 85 ? 8.351 -4.561 -21.655 1.00 92.62 85 ALA A O 1
ATOM 673 N N . TYR A 1 86 ? 8.793 -3.386 -23.525 1.00 93.94 86 TYR A N 1
ATOM 674 C CA . TYR A 1 86 ? 9.849 -2.572 -22.937 1.00 93.94 86 TYR A CA 1
ATOM 675 C C . TYR A 1 86 ? 9.257 -1.302 -22.327 1.00 93.94 86 TYR A C 1
ATOM 677 O O . TYR A 1 86 ? 8.525 -0.556 -22.976 1.00 93.94 86 TYR A O 1
ATOM 685 N N . ARG A 1 87 ? 9.587 -1.043 -21.062 1.00 92.38 87 ARG A N 1
ATOM 686 C CA . ARG A 1 87 ? 9.303 0.216 -20.373 1.00 92.38 87 ARG A CA 1
ATOM 687 C C . ARG A 1 87 ? 10.603 0.962 -20.148 1.00 92.38 87 ARG A C 1
ATOM 689 O O . ARG A 1 87 ? 11.494 0.468 -19.456 1.00 92.38 87 ARG A O 1
ATOM 696 N N . PHE A 1 88 ? 10.672 2.166 -20.696 1.00 93.81 88 PHE A N 1
ATOM 697 C CA . PHE A 1 88 ? 11.801 3.065 -20.528 1.00 93.81 88 PHE A CA 1
ATOM 698 C C . PHE A 1 88 ? 11.401 4.232 -19.633 1.00 93.81 88 PHE A C 1
ATOM 700 O O . PHE A 1 88 ? 10.372 4.870 -19.859 1.00 93.81 88 PHE A O 1
ATOM 707 N N . ARG A 1 89 ? 12.217 4.518 -18.620 1.00 90.62 89 ARG A N 1
ATOM 708 C CA . ARG A 1 89 ? 12.093 5.724 -17.802 1.00 90.62 89 ARG A CA 1
ATOM 709 C C . ARG A 1 89 ? 13.072 6.765 -18.331 1.00 90.62 89 ARG A C 1
ATOM 711 O O . ARG A 1 89 ? 14.254 6.469 -18.487 1.00 90.62 89 ARG A O 1
ATOM 718 N N . ALA A 1 90 ? 12.571 7.962 -18.616 1.00 81.94 90 ALA A N 1
ATOM 719 C CA . ALA A 1 90 ? 13.385 9.120 -18.966 1.00 81.94 90 ALA A CA 1
ATOM 720 C C . ALA A 1 90 ? 13.400 10.073 -17.763 1.00 81.94 90 ALA A C 1
ATOM 722 O O . ALA A 1 90 ? 12.338 10.367 -17.217 1.00 81.94 90 ALA A O 1
ATOM 723 N N . GLY A 1 91 ? 14.586 10.522 -17.348 1.00 73.44 91 GLY A N 1
ATOM 724 C CA . GLY A 1 91 ? 14.761 11.457 -16.230 1.00 73.44 91 GLY A CA 1
ATOM 725 C C . GLY A 1 91 ? 15.071 10.813 -14.873 1.00 73.44 91 GLY A C 1
ATOM 726 O O . GLY A 1 91 ? 15.043 9.584 -14.721 1.00 73.44 91 GLY A O 1
ATOM 727 N N . ARG A 1 92 ? 15.425 11.678 -13.914 1.00 58.69 92 ARG A N 1
ATOM 728 C CA . ARG A 1 92 ? 15.546 11.381 -12.482 1.00 58.69 92 ARG A CA 1
ATOM 729 C C . ARG A 1 92 ? 14.224 11.704 -11.799 1.00 58.69 92 ARG A C 1
ATOM 731 O O . ARG A 1 92 ? 13.676 12.778 -12.122 1.00 58.69 92 ARG A O 1
#

Secondary structure (DSSP, 8-state):
-HHHHHHHHHHHHHHHHHHHHHHHHHHHHHHHS------HHHHHHTSPPP-GGG--S-HHHHHHTTT-SSPPSEEEEEEETTEEEEEEE---

Foldseek 3Di:
DVVVVVVCVVVVVVVVVVVVVVVVVVVCCVVPVDDPDCDPVNVVVPFDDDDVVQPPDDPVRLVVVVVDPDAFPDWDWGDDPNHIDIDTHHDD

Radius of gyration: 28.53 Å; Cα contacts (8 Å, |Δi|>4): 51; chains: 1; bounding box: 61×29×67 Å

Sequence (92 aa):
MTRTLIFVHRWLGVVLCLFFLLWFASAIGMMYWDFPSVTEADRLARSPALDPARVVVSPADAYASLGRPDPPSQARLIMYDGRPAYRFRAGR

Solvent-accessible surface area (backbone atoms only — not comparable to full-atom values): 5842 Å² total; per-residue (Å²): 116,67,69,58,52,53,52,51,51,54,53,50,49,53,54,51,50,53,49,50,52,54,51,51,54,50,51,50,45,64,75,71,51,74,74,85,76,83,45,74,64,59,51,56,75,69,45,65,79,79,61,71,91,67,62,82,72,52,73,66,59,63,49,56,76,67,73,63,91,70,80,63,70,38,81,44,82,43,56,54,95,93,36,72,42,81,48,71,40,76,72,133

Mean predicted aligned error: 8.25 Å

Nearest PDB structures (foldseek):
  3o27-assembly1_A  TM=4.726E-01  e=2.061E+00  Saccharolobus islandicus
  7xi6-assembly1_B  TM=4.007E-01  e=3.486E+00  Saccharolobus solfataricus
  7xqc-assembly1_C-2  TM=3.468E-01  e=6.299E+00  Escherichia coli K-12

pLDDT: mean 90.29, std 6.67, range [58.69, 98.12]